Protein AF-A0A7Y9XBC3-F1 (afdb_monomer)

Secondary structure (DSSP, 8-state):
--PPPTT---HHHHHHHHHHHHHHHHHHHS--TTTHHHHH-SS-HHHHTTSEEE-SS-EEE---GGG--GGGGT-HHHHHHHHHHHHTSS-B-TTSS-B-HHHHHHHHHHHHTTT--SHHHHHHHHHHHHTTS-S--

Organism: NCBI:txid501010

Nearest PDB structures (foldseek):
  6vl0-assembly1_A  TM=3.524E-01  e=7.743E-01  Pseudo-nitzschia multiseries
  2q1f-assembly2_B  TM=1.897E-01  e=9.674E+00  Bacteroides thetaiotaomicron

Foldseek 3Di:
DDDDPDFDDDLLNLLLLLLQLLLQVVQVPDPFDPCQCVLLDPVRLCVVQVQWDDDPGGIGGDPPNVRTPQVVSPHVVSVSVSSQSNQQSFFDQQLHDGHGSVRLSVVCCVPCPVVDRHPVLSNQLSNQVSNNHPSGD

Structure (mmCIF, N/CA/C/O backbone):
data_AF-A0A7Y9XBC3-F1
#
_entry.id   AF-A0A7Y9XBC3-F1
#
loop_
_atom_site.group_PDB
_atom_site.id
_atom_site.type_symbol
_atom_site.label_atom_id
_atom_site.label_alt_id
_atom_site.label_comp_id
_atom_site.label_asym_id
_atom_site.label_entity_id
_atom_site.label_seq_id
_atom_site.pdbx_PDB_ins_code
_atom_site.Cartn_x
_atom_site.Cartn_y
_atom_site.Cartn_z
_atom_site.occupancy
_atom_site.B_iso_or_equiv
_atom_site.auth_seq_id
_atom_site.auth_comp_id
_atom_site.auth_asym_id
_atom_site.auth_atom_id
_atom_site.pdbx_PDB_model_num
ATOM 1 N N . MET A 1 1 ? 25.083 -2.582 -21.535 1.00 38.56 1 MET A N 1
ATOM 2 C CA . MET A 1 1 ? 24.236 -2.448 -20.336 1.00 38.56 1 MET A CA 1
ATOM 3 C C . MET A 1 1 ? 22.812 -2.404 -20.848 1.00 38.56 1 MET A C 1
ATOM 5 O O . MET A 1 1 ? 22.499 -1.481 -21.586 1.00 38.56 1 MET A O 1
ATOM 9 N N . GLY A 1 2 ? 22.049 -3.480 -20.648 1.00 40.31 2 GLY A N 1
ATOM 10 C CA . GLY A 1 2 ? 20.678 -3.578 -21.148 1.00 40.31 2 GLY A CA 1
ATOM 11 C C . GLY A 1 2 ? 19.793 -2.643 -20.340 1.00 40.31 2 GLY A C 1
ATOM 12 O O . GLY A 1 2 ? 19.664 -2.838 -19.137 1.00 40.31 2 GLY A O 1
ATOM 13 N N . GLY A 1 3 ? 19.267 -1.601 -20.982 1.00 43.94 3 GLY A N 1
ATOM 14 C CA . GLY A 1 3 ? 18.183 -0.819 -20.402 1.00 43.94 3 GLY A CA 1
ATOM 15 C C . GLY A 1 3 ? 16.960 -1.719 -20.308 1.00 43.94 3 GLY A C 1
ATOM 16 O O . GLY A 1 3 ? 16.651 -2.416 -21.277 1.00 43.94 3 GLY A O 1
ATOM 17 N N . LEU A 1 4 ? 16.327 -1.745 -19.136 1.00 48.47 4 LEU A N 1
ATOM 18 C CA . LEU A 1 4 ? 15.043 -2.410 -18.942 1.00 48.47 4 LEU A CA 1
ATOM 19 C C . LEU A 1 4 ? 14.070 -1.938 -20.039 1.00 48.47 4 LEU A C 1
ATOM 21 O O . LEU A 1 4 ? 14.107 -0.755 -20.402 1.00 48.47 4 LEU A O 1
ATOM 25 N N . PRO A 1 5 ? 13.264 -2.838 -20.625 1.00 51.69 5 PRO A N 1
ATOM 26 C CA . PRO A 1 5 ? 12.338 -2.459 -21.681 1.00 51.69 5 PRO A CA 1
ATOM 27 C C . PRO A 1 5 ? 11.374 -1.368 -21.181 1.00 51.69 5 PRO A C 1
ATOM 29 O O . PRO A 1 5 ? 10.994 -1.375 -20.009 1.00 51.69 5 PRO A O 1
ATOM 32 N N . PRO A 1 6 ? 10.983 -0.408 -22.038 1.00 44.66 6 PRO A N 1
ATOM 33 C CA . PRO A 1 6 ? 9.941 0.552 -21.692 1.00 44.66 6 PRO A CA 1
ATOM 34 C C . PRO A 1 6 ? 8.652 -0.226 -21.398 1.00 44.66 6 PRO A C 1
ATOM 36 O O . PRO A 1 6 ? 8.177 -0.960 -22.261 1.00 44.66 6 PRO A O 1
ATOM 39 N N . GLY A 1 7 ? 8.142 -0.108 -20.171 1.00 58.66 7 GLY A N 1
ATOM 40 C CA . GLY A 1 7 ? 7.032 -0.925 -19.664 1.00 58.66 7 GLY A CA 1
ATOM 41 C C . GLY A 1 7 ? 7.437 -2.026 -18.680 1.00 58.66 7 GLY A C 1
ATOM 42 O O . GLY A 1 7 ? 6.566 -2.734 -18.201 1.00 58.66 7 GLY A O 1
ATOM 43 N N . HIS A 1 8 ? 8.725 -2.168 -18.339 1.00 68.50 8 HIS A N 1
ATOM 44 C CA . HIS A 1 8 ? 9.157 -3.126 -17.320 1.00 68.50 8 HIS A CA 1
ATOM 45 C C . HIS A 1 8 ? 8.563 -2.785 -15.948 1.00 68.50 8 HIS A C 1
ATOM 47 O O . HIS A 1 8 ? 9.023 -1.860 -15.270 1.00 68.50 8 HIS A O 1
ATOM 53 N N . VAL A 1 9 ? 7.586 -3.582 -15.529 1.00 79.31 9 VAL A N 1
ATOM 54 C CA . VAL A 1 9 ? 7.025 -3.533 -14.184 1.00 79.31 9 VAL A CA 1
ATOM 55 C C . VAL A 1 9 ? 8.024 -4.166 -13.223 1.00 79.31 9 VAL A C 1
ATOM 57 O O . VAL A 1 9 ? 8.479 -5.294 -13.409 1.00 79.31 9 VAL A O 1
ATOM 60 N N . SER A 1 10 ? 8.442 -3.411 -12.211 1.00 85.12 10 SER A N 1
ATOM 61 C CA . SER A 1 10 ? 9.373 -3.931 -11.207 1.00 85.12 10 SER A CA 1
ATOM 62 C C . SER A 1 10 ? 8.603 -4.676 -10.125 1.00 85.12 10 SER A C 1
ATOM 64 O O . SER A 1 10 ? 7.562 -4.200 -9.691 1.00 85.12 10 SER A O 1
ATOM 66 N N . ARG A 1 11 ? 9.148 -5.787 -9.621 1.00 86.69 11 ARG A N 1
ATOM 67 C CA . ARG A 1 11 ? 8.543 -6.549 -8.515 1.00 86.69 11 ARG A CA 1
ATOM 68 C C . ARG A 1 11 ? 8.191 -5.658 -7.322 1.00 86.69 11 ARG A C 1
ATOM 70 O O . ARG A 1 11 ? 7.054 -5.630 -6.882 1.00 86.69 11 ARG A O 1
ATOM 77 N N . SER A 1 12 ? 9.148 -4.830 -6.906 1.00 84.75 12 SER A N 1
ATOM 78 C CA . SER A 1 12 ? 8.977 -3.870 -5.811 1.00 84.75 12 SER A CA 1
ATOM 79 C C . SER A 1 12 ? 7.987 -2.743 -6.120 1.00 84.75 12 SER A C 1
ATOM 81 O O . SER A 1 12 ? 7.577 -2.030 -5.217 1.00 84.75 12 SER A O 1
ATOM 83 N N . TRP A 1 13 ? 7.643 -2.520 -7.393 1.00 88.69 13 TRP A N 1
ATOM 84 C CA . TRP A 1 13 ? 6.540 -1.628 -7.746 1.00 88.69 13 TRP A CA 1
ATOM 85 C C . TRP A 1 13 ? 5.205 -2.333 -7.501 1.00 88.69 13 TRP A C 1
ATOM 87 O O . TRP A 1 13 ? 4.358 -1.743 -6.852 1.00 88.69 13 TRP A O 1
ATOM 97 N N . VAL A 1 14 ? 5.052 -3.594 -7.930 1.00 89.69 14 VAL A N 1
ATOM 98 C CA . VAL A 1 14 ? 3.810 -4.364 -7.722 1.00 89.69 14 VAL A CA 1
ATOM 99 C C . VAL A 1 14 ? 3.530 -4.545 -6.235 1.00 89.69 14 VAL A C 1
ATOM 101 O O . VAL A 1 14 ? 2.442 -4.216 -5.787 1.00 89.69 14 VAL A O 1
ATOM 104 N N . GLU A 1 15 ? 4.530 -4.980 -5.463 1.00 90.75 15 GLU A N 1
ATOM 105 C CA . GLU A 1 15 ? 4.416 -5.132 -4.004 1.00 90.75 15 GLU A CA 1
ATOM 106 C C . GLU A 1 15 ? 3.947 -3.826 -3.349 1.00 90.75 15 GLU A C 1
ATOM 108 O O . GLU A 1 15 ? 3.044 -3.831 -2.516 1.00 90.75 15 GLU A O 1
ATOM 113 N N . ARG A 1 16 ? 4.514 -2.690 -3.776 1.00 91.38 16 ARG A N 1
ATOM 114 C CA . ARG A 1 16 ? 4.108 -1.371 -3.287 1.00 91.38 16 ARG A CA 1
ATOM 115 C C . ARG A 1 16 ? 2.662 -1.049 -3.631 1.00 91.38 16 ARG A C 1
ATOM 117 O O . ARG A 1 16 ? 1.940 -0.610 -2.746 1.00 91.38 16 ARG A O 1
ATOM 124 N N . GLU A 1 17 ? 2.242 -1.255 -4.876 1.00 90.94 17 GLU A N 1
ATOM 125 C CA . GLU A 1 17 ? 0.858 -0.981 -5.268 1.00 90.94 17 GLU A CA 1
ATOM 126 C C . GLU A 1 17 ? -0.126 -1.828 -4.462 1.00 90.94 17 GLU A C 1
ATOM 128 O O . GLU A 1 17 ? -1.105 -1.290 -3.955 1.00 90.94 17 GLU A O 1
ATOM 133 N N . VAL A 1 18 ? 0.153 -3.122 -4.279 1.00 91.19 18 VAL A N 1
ATOM 134 C CA . VAL A 1 18 ? -0.698 -4.004 -3.467 1.00 91.19 18 VAL A CA 1
ATOM 135 C C . VAL A 1 18 ? -0.822 -3.454 -2.048 1.00 91.19 18 VAL A C 1
ATOM 137 O O . VAL A 1 18 ? -1.933 -3.292 -1.551 1.00 91.19 18 VAL A O 1
ATOM 140 N N . MET A 1 19 ? 0.301 -3.086 -1.422 1.00 91.31 19 MET A N 1
ATOM 141 C CA . MET A 1 19 ? 0.296 -2.510 -0.076 1.00 91.31 19 MET A CA 1
ATOM 142 C C . MET A 1 19 ? -0.471 -1.181 0.007 1.00 91.31 19 MET A C 1
ATOM 144 O O . MET A 1 19 ? -1.191 -0.969 0.978 1.00 91.31 19 MET A O 1
ATOM 148 N N . LEU A 1 20 ? -0.358 -0.297 -0.992 1.00 91.25 20 LEU A N 1
ATOM 149 C CA . LEU A 1 20 ? -1.119 0.961 -1.031 1.00 91.25 20 LEU A CA 1
ATOM 150 C C . LEU A 1 20 ? -2.626 0.704 -1.076 1.00 91.25 20 LEU A C 1
ATOM 152 O O . LEU A 1 20 ? -3.370 1.329 -0.329 1.00 91.25 20 LEU A O 1
ATOM 156 N N . HIS A 1 21 ? -3.070 -0.217 -1.934 1.00 91.06 21 HIS A N 1
ATOM 157 C CA . HIS A 1 21 ? -4.487 -0.546 -2.067 1.00 91.06 21 HIS A CA 1
ATOM 158 C C . HIS A 1 21 ? -5.039 -1.241 -0.818 1.00 91.06 21 HIS A C 1
ATOM 160 O O . HIS A 1 21 ? -6.151 -0.932 -0.396 1.00 91.06 21 HIS A O 1
ATOM 166 N N . ILE A 1 22 ? -4.261 -2.130 -0.189 1.00 88.50 22 ILE A N 1
ATOM 167 C CA . ILE A 1 22 ? -4.626 -2.713 1.109 1.00 88.50 22 ILE A CA 1
ATOM 168 C C . ILE A 1 22 ? -4.773 -1.599 2.146 1.00 88.50 22 ILE A C 1
ATOM 170 O O . ILE A 1 22 ? -5.801 -1.530 2.811 1.00 88.50 22 ILE A O 1
ATOM 174 N N . LEU A 1 23 ? -3.795 -0.696 2.260 1.00 87.62 23 LEU A N 1
ATOM 175 C CA . LEU A 1 23 ? -3.859 0.407 3.218 1.00 87.62 23 LEU A CA 1
ATOM 176 C C . LEU A 1 23 ? -5.079 1.307 2.973 1.00 87.62 23 LEU A C 1
ATOM 178 O O . LEU A 1 23 ? -5.801 1.611 3.914 1.00 87.62 23 LEU A O 1
ATOM 182 N N . ASP A 1 24 ? -5.351 1.687 1.725 1.00 87.50 24 ASP A N 1
ATOM 183 C CA . ASP A 1 24 ? -6.526 2.488 1.353 1.00 87.50 24 ASP A CA 1
ATOM 184 C C . ASP A 1 24 ? -7.838 1.816 1.788 1.00 87.50 24 ASP A C 1
ATOM 186 O O . ASP A 1 24 ? -8.731 2.450 2.362 1.00 87.50 24 ASP A O 1
ATOM 190 N N . ARG A 1 25 ? -7.923 0.490 1.621 1.00 85.38 25 ARG A N 1
ATOM 191 C CA . ARG A 1 25 ? -9.085 -0.274 2.067 1.00 85.38 25 ARG A CA 1
ATOM 192 C C . ARG A 1 25 ? -9.163 -0.399 3.590 1.00 85.38 25 ARG A C 1
ATOM 194 O O . ARG A 1 25 ? -10.262 -0.294 4.129 1.00 85.38 25 ARG A O 1
ATOM 201 N N . MET A 1 26 ? -8.034 -0.546 4.290 1.00 83.06 26 MET A N 1
ATOM 202 C CA . MET A 1 26 ? -7.980 -0.519 5.764 1.00 83.06 26 MET A CA 1
ATOM 203 C C . MET A 1 26 ? -8.507 0.797 6.310 1.00 83.06 26 MET A C 1
ATOM 205 O O . MET A 1 26 ? -9.334 0.782 7.212 1.00 83.06 26 MET A O 1
ATOM 209 N N . LEU A 1 27 ? -8.092 1.922 5.729 1.00 80.44 27 LEU A N 1
ATOM 210 C CA . LEU A 1 27 ? -8.558 3.249 6.134 1.00 80.44 27 LEU A CA 1
ATOM 211 C C . LEU A 1 27 ? -10.055 3.449 5.869 1.00 80.44 27 LEU A C 1
ATOM 213 O O . LEU A 1 27 ? -10.715 4.165 6.613 1.00 80.44 27 LEU A O 1
ATOM 217 N N . THR A 1 28 ? -10.590 2.812 4.827 1.00 79.38 28 THR A N 1
ATOM 218 C CA . THR A 1 28 ? -12.021 2.872 4.498 1.00 79.38 28 THR A CA 1
ATOM 219 C C . THR A 1 28 ? -12.880 2.013 5.436 1.00 79.38 28 THR A C 1
ATOM 221 O O . THR A 1 28 ? -14.011 2.387 5.738 1.00 79.38 28 THR A O 1
ATOM 224 N N . GLU A 1 29 ? -12.379 0.855 5.878 1.00 73.56 29 GLU A N 1
ATOM 225 C 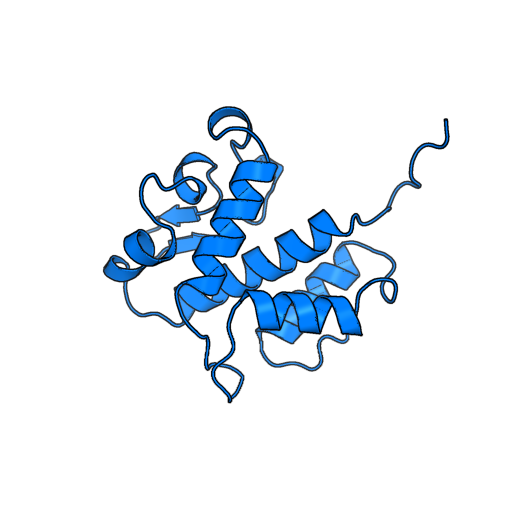CA . GLU A 1 29 ? -13.131 -0.084 6.728 1.00 73.56 29 GLU A CA 1
ATOM 226 C C . GLU A 1 29 ? -12.950 0.185 8.236 1.00 73.56 29 GLU A C 1
ATOM 228 O O . GLU A 1 29 ? -13.869 -0.085 9.012 1.00 73.56 29 GLU A O 1
ATOM 233 N N . ASN A 1 30 ? -11.810 0.738 8.667 1.00 65.19 30 ASN A N 1
ATOM 234 C CA . ASN A 1 30 ? -11.577 1.136 10.058 1.00 65.19 30 ASN A CA 1
ATOM 235 C C . ASN A 1 30 ? -12.176 2.535 10.330 1.00 65.19 30 ASN A C 1
ATOM 237 O O . ASN A 1 30 ? -11.581 3.561 10.013 1.00 65.19 30 ASN A O 1
ATOM 241 N N . GLU A 1 31 ? -13.359 2.597 10.948 1.00 53.38 31 GLU A N 1
ATOM 242 C CA . GLU A 1 31 ? -13.893 3.831 11.558 1.00 53.38 31 GLU A CA 1
ATOM 243 C C . GLU A 1 31 ? -13.179 4.114 12.909 1.00 53.38 31 GLU A C 1
ATOM 245 O O . GLU A 1 31 ? -13.194 3.200 13.734 1.00 53.38 31 GLU A O 1
ATOM 250 N N . PRO A 1 32 ? -12.727 5.337 13.301 1.00 55.75 32 PRO A N 1
ATOM 251 C CA . PRO A 1 32 ? -12.258 6.532 12.588 1.00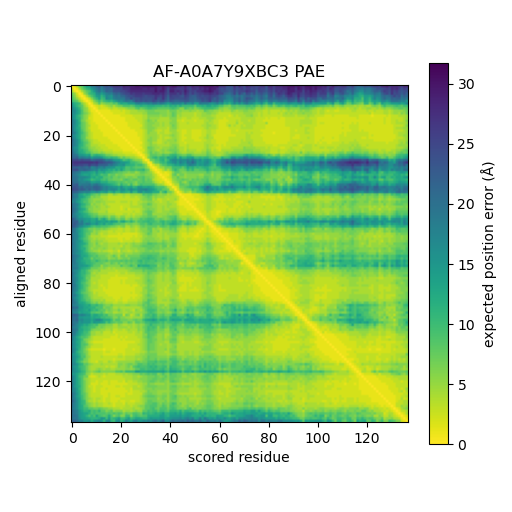 55.75 32 PRO A CA 1
ATOM 252 C C . PRO A 1 32 ? -10.736 6.806 12.798 1.00 55.75 32 PRO A C 1
ATOM 254 O O . PRO A 1 32 ? -10.042 6.101 13.520 1.00 55.75 32 PRO A O 1
ATOM 257 N N . ALA A 1 33 ? -10.260 7.927 12.240 1.00 53.91 33 ALA A N 1
ATOM 258 C CA . ALA A 1 33 ? -8.995 8.661 12.438 1.00 53.91 33 ALA A CA 1
ATOM 259 C C . ALA A 1 33 ? -8.024 8.332 13.593 1.00 53.91 33 ALA A C 1
ATOM 261 O O . ALA A 1 33 ? -6.813 8.437 13.406 1.00 53.91 33 ALA A O 1
ATOM 262 N N . GLU A 1 34 ? -8.532 8.013 14.785 1.00 55.91 34 GLU A N 1
ATOM 263 C CA . GLU A 1 34 ? -7.710 7.798 15.980 1.00 55.91 34 GLU A CA 1
ATOM 264 C C . GLU A 1 34 ? -6.793 6.575 15.829 1.00 55.91 34 GLU A C 1
ATOM 266 O O . GLU A 1 34 ? -5.663 6.614 16.308 1.00 55.91 34 GLU A O 1
ATOM 271 N N . ASP A 1 35 ? -7.223 5.548 15.090 1.00 64.56 35 ASP A N 1
ATOM 272 C CA . ASP A 1 35 ? -6.420 4.343 14.863 1.00 64.56 35 ASP A CA 1
ATOM 273 C C . ASP A 1 35 ? -5.400 4.515 13.726 1.00 64.56 35 ASP A C 1
ATOM 275 O O . ASP A 1 35 ? -4.428 3.772 13.645 1.00 64.56 35 ASP A O 1
ATOM 279 N N . VAL A 1 36 ? -5.551 5.521 12.854 1.00 69.38 36 VAL A N 1
ATOM 280 C CA . VAL A 1 36 ? -4.660 5.705 11.693 1.00 69.38 36 VAL A CA 1
ATOM 281 C C . VAL A 1 36 ? -3.241 6.056 12.122 1.00 69.38 36 VAL A C 1
ATOM 283 O O . VAL A 1 36 ? -2.281 5.524 11.560 1.00 69.38 36 VAL A O 1
ATOM 286 N N . GLU A 1 37 ? -3.087 6.917 13.129 1.00 70.81 37 GLU A N 1
ATOM 287 C CA . GLU A 1 37 ? -1.775 7.249 13.697 1.00 70.81 37 GLU A CA 1
ATOM 288 C C . GLU A 1 37 ? -1.104 6.034 14.361 1.00 70.81 37 GLU A C 1
ATOM 290 O O . GLU A 1 37 ? 0.125 5.923 14.329 1.00 70.81 37 GLU A O 1
ATOM 295 N N . ASP A 1 38 ? -1.897 5.109 14.910 1.00 70.50 38 ASP A N 1
ATOM 296 C CA . ASP A 1 38 ? -1.413 3.858 15.497 1.00 70.50 38 ASP A CA 1
ATOM 297 C C . ASP A 1 38 ? -1.046 2.829 14.410 1.00 70.50 38 ASP A C 1
ATOM 299 O O . ASP A 1 38 ? 0.038 2.246 14.482 1.00 70.50 38 ASP A O 1
ATOM 303 N N . ILE A 1 39 ? -1.868 2.698 13.358 1.00 69.50 39 ILE A N 1
ATOM 304 C CA . ILE A 1 39 ? -1.626 1.843 12.182 1.00 69.50 39 ILE A CA 1
ATOM 305 C C . ILE A 1 39 ? -0.312 2.216 11.506 1.00 69.50 39 ILE A C 1
ATOM 307 O O . ILE A 1 39 ? 0.523 1.369 11.204 1.00 69.50 39 ILE A O 1
ATOM 311 N N . THR A 1 40 ? -0.119 3.505 11.256 1.00 68.56 40 THR A N 1
ATOM 312 C CA . THR A 1 40 ? 1.001 3.987 10.440 1.00 68.56 40 THR A CA 1
ATOM 313 C C . THR A 1 40 ? 2.254 4.318 11.256 1.00 68.56 40 THR A C 1
ATOM 315 O O . THR A 1 40 ? 3.350 4.443 10.702 1.00 68.56 40 THR A O 1
ATOM 318 N N . GLY A 1 41 ? 2.119 4.342 12.584 1.00 61.47 41 GLY A N 1
ATOM 319 C CA . GLY A 1 41 ? 3.208 4.483 13.537 1.00 61.47 41 GLY A CA 1
ATOM 320 C C . GLY A 1 41 ? 3.803 5.894 13.608 1.00 61.47 41 GLY A C 1
ATOM 321 O O . GLY A 1 41 ? 3.736 6.704 12.690 1.00 61.47 41 GLY A O 1
ATOM 322 N N . SER A 1 42 ? 4.451 6.200 14.734 1.00 53.94 42 SER A N 1
ATOM 323 C CA . SER A 1 42 ? 5.216 7.442 14.927 1.00 53.94 42 SER A CA 1
ATOM 324 C C . SER A 1 42 ? 6.732 7.189 14.872 1.00 53.94 42 SER A C 1
ATOM 326 O O . SER A 1 42 ? 7.213 6.313 15.599 1.00 53.94 42 SER A O 1
ATOM 328 N N . PRO A 1 43 ? 7.535 7.994 14.140 1.00 55.19 43 PRO A N 1
ATOM 329 C CA . PRO A 1 43 ? 7.154 9.090 13.244 1.00 55.19 43 PRO A CA 1
ATOM 330 C C . PRO A 1 43 ? 6.548 8.583 11.933 1.00 55.19 43 PRO A C 1
ATOM 332 O O . PRO A 1 43 ? 6.986 7.580 11.365 1.00 55.19 43 PRO A O 1
ATOM 335 N N . ASN A 1 44 ? 5.533 9.305 11.476 1.00 75.06 44 ASN A N 1
ATOM 336 C CA . ASN A 1 44 ? 4.600 8.811 10.488 1.00 75.06 44 ASN A CA 1
ATOM 337 C C . ASN A 1 44 ? 5.098 9.078 9.066 1.00 75.06 44 ASN A C 1
ATOM 339 O O . ASN A 1 44 ? 4.678 10.009 8.378 1.00 75.06 44 ASN A O 1
ATOM 343 N N . THR A 1 45 ? 6.056 8.248 8.656 1.00 84.19 45 THR A N 1
ATOM 344 C CA . THR A 1 45 ? 6.776 8.348 7.379 1.00 84.19 45 THR A CA 1
ATOM 345 C C . THR A 1 45 ? 5.825 8.442 6.183 1.00 84.19 45 THR A C 1
ATOM 347 O O . THR A 1 45 ? 6.153 9.102 5.203 1.00 84.19 45 THR A O 1
ATOM 350 N N . LEU A 1 46 ? 4.631 7.843 6.258 1.00 85.06 46 LEU A N 1
ATOM 351 C CA . LEU A 1 46 ? 3.631 7.912 5.189 1.00 85.06 46 LEU A CA 1
ATOM 352 C C . LEU A 1 46 ? 3.011 9.310 5.042 1.00 85.06 46 LEU A C 1
ATOM 354 O O . LEU A 1 46 ? 2.815 9.758 3.912 1.00 85.06 46 LEU A O 1
ATOM 358 N N . PHE A 1 47 ? 2.772 10.032 6.141 1.00 86.25 47 PHE A N 1
ATOM 359 C CA . PHE A 1 47 ? 2.343 11.436 6.080 1.00 86.25 47 PHE A CA 1
ATOM 360 C C . PHE A 1 47 ? 3.480 12.352 5.642 1.00 86.25 47 PHE A C 1
ATOM 362 O O . PHE A 1 47 ? 3.282 13.228 4.804 1.00 86.25 47 PHE A O 1
ATOM 369 N N . GLU A 1 48 ? 4.686 12.140 6.175 1.00 86.94 48 GLU A N 1
ATOM 370 C CA . GLU A 1 48 ? 5.864 12.934 5.801 1.00 86.94 48 GLU A CA 1
ATOM 371 C C . GLU A 1 48 ? 6.223 12.767 4.315 1.00 86.94 48 GLU A C 1
ATOM 373 O O . GLU A 1 48 ? 6.682 13.713 3.678 1.00 86.94 48 GLU A O 1
ATOM 378 N N . ALA A 1 49 ? 5.969 11.584 3.749 1.00 87.88 49 ALA A N 1
ATOM 379 C CA . ALA A 1 49 ? 6.145 11.289 2.331 1.00 87.88 49 ALA A CA 1
ATOM 38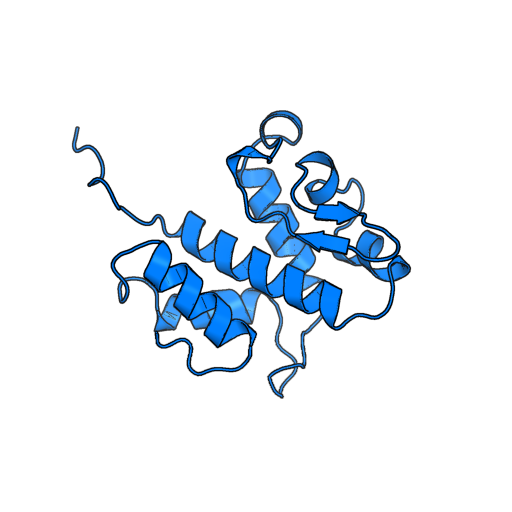0 C C . ALA A 1 49 ? 4.968 11.743 1.449 1.00 87.88 49 ALA A C 1
ATOM 382 O O . ALA A 1 49 ? 5.005 11.489 0.246 1.00 87.88 49 ALA A O 1
ATOM 383 N N . HIS A 1 50 ? 3.931 12.372 2.018 1.00 88.00 50 HIS A N 1
ATOM 384 C CA . HIS A 1 50 ? 2.701 12.766 1.318 1.00 88.00 50 HIS A CA 1
ATOM 385 C C . HIS A 1 50 ? 1.930 11.596 0.676 1.00 88.00 50 HIS A C 1
ATOM 387 O O . HIS A 1 50 ? 1.114 11.806 -0.220 1.00 88.00 50 HIS A O 1
ATOM 393 N N . ILE A 1 51 ? 2.163 10.373 1.155 1.00 88.44 51 ILE A N 1
ATOM 394 C CA . ILE A 1 51 ? 1.481 9.155 0.702 1.00 88.44 51 ILE A CA 1
ATOM 395 C C . ILE A 1 51 ? 0.153 9.008 1.420 1.00 88.44 51 ILE A C 1
ATOM 397 O O . ILE A 1 51 ? -0.830 8.610 0.819 1.00 88.44 51 ILE A O 1
ATOM 401 N N . LEU A 1 52 ? 0.114 9.342 2.704 1.00 87.06 52 LEU A N 1
ATOM 402 C CA . LEU A 1 52 ? -1.119 9.397 3.466 1.00 87.06 52 LEU A CA 1
ATOM 403 C C . LEU A 1 52 ? -1.494 10.860 3.678 1.00 87.06 52 LEU A C 1
ATOM 405 O O . LEU A 1 52 ? -0.688 11.649 4.176 1.00 87.06 52 LEU A O 1
ATOM 409 N N . LYS A 1 53 ? -2.704 11.233 3.267 1.00 84.75 53 LYS A N 1
ATOM 410 C CA . LYS A 1 53 ? -3.205 12.604 3.363 1.00 84.75 53 LYS A CA 1
ATOM 411 C C . LYS A 1 53 ? -4.473 12.629 4.213 1.00 84.75 53 LYS A C 1
ATOM 413 O O . LYS A 1 53 ? -5.342 11.772 4.087 1.00 84.75 53 LYS A O 1
ATOM 418 N N . GLU A 1 54 ? -4.561 13.628 5.085 1.00 81.44 54 GLU A N 1
ATOM 419 C CA . GLU A 1 54 ? -5.747 13.907 5.898 1.00 81.44 54 GLU A CA 1
ATOM 420 C C . GLU A 1 54 ? -6.691 14.841 5.118 1.00 81.44 54 GLU A C 1
ATOM 422 O O . GLU A 1 54 ? -6.286 15.906 4.639 1.00 81.44 54 GLU A O 1
ATOM 427 N N . GLY A 1 55 ? -7.943 14.418 4.951 1.00 72.88 55 GLY A N 1
ATOM 428 C CA . GLY A 1 55 ? -9.036 15.159 4.323 1.00 72.88 55 GLY A CA 1
ATOM 429 C C . GLY A 1 55 ? -10.003 15.775 5.341 1.00 72.88 55 GLY A C 1
ATOM 430 O O . GLY A 1 55 ? -9.665 15.985 6.502 1.00 72.88 55 GLY A O 1
ATOM 431 N N . GLU A 1 56 ? -11.235 16.088 4.920 1.00 68.94 56 GLU A N 1
ATOM 432 C CA . GLU A 1 56 ? -12.286 16.645 5.795 1.00 68.94 56 GLU A CA 1
ATOM 433 C C . GLU A 1 56 ? -12.886 15.587 6.749 1.00 68.94 56 GLU A C 1
ATOM 435 O O . GLU A 1 56 ? -14.089 15.340 6.734 1.00 68.94 56 GLU A O 1
ATOM 440 N N . GLY A 1 57 ? -12.050 14.998 7.610 1.00 67.81 57 GLY A N 1
ATOM 441 C CA . GLY A 1 57 ? -12.444 14.010 8.623 1.00 67.81 57 GLY A CA 1
ATOM 442 C C . GLY A 1 57 ? -12.090 12.558 8.296 1.00 67.81 57 GLY A C 1
ATOM 443 O O . GLY A 1 57 ? -12.363 11.693 9.121 1.00 67.81 57 GLY A O 1
ATOM 444 N N . ASP A 1 58 ? -11.452 12.314 7.150 1.00 74.94 58 ASP A N 1
ATOM 445 C CA . ASP A 1 58 ? -11.051 10.991 6.665 1.00 74.94 58 ASP A CA 1
ATOM 446 C C . ASP A 1 58 ? -9.587 11.006 6.199 1.00 74.94 58 ASP A C 1
ATOM 448 O O . ASP A 1 58 ? -9.027 12.070 5.921 1.00 74.94 58 ASP A O 1
ATOM 452 N N . TYR A 1 59 ? -8.977 9.829 6.061 1.00 82.31 59 TYR A N 1
ATOM 453 C CA . TYR A 1 59 ? -7.633 9.665 5.503 1.00 82.31 59 TYR A CA 1
ATOM 454 C C . TYR A 1 59 ? -7.707 8.954 4.162 1.00 82.31 59 TYR A C 1
ATOM 456 O O . TYR A 1 59 ? -8.515 8.049 3.981 1.00 82.31 59 TYR A O 1
ATOM 464 N N . PHE A 1 60 ? -6.849 9.355 3.230 1.00 84.19 60 PHE A N 1
ATOM 465 C CA . PHE A 1 60 ? -6.784 8.758 1.902 1.00 84.19 60 PHE A CA 1
ATOM 466 C C . PHE A 1 60 ? -5.340 8.533 1.469 1.00 84.19 60 PHE A C 1
ATOM 468 O O . PHE A 1 60 ? -4.441 9.314 1.807 1.00 84.19 60 PHE A O 1
ATOM 475 N N . VAL A 1 61 ? -5.131 7.463 0.704 1.00 87.88 61 VAL A N 1
ATOM 476 C CA . VAL A 1 61 ? -3.829 7.142 0.125 1.00 87.88 61 VAL A CA 1
ATOM 477 C C . VAL A 1 61 ? -3.652 7.902 -1.189 1.00 87.88 61 VAL A C 1
ATOM 479 O O . VAL A 1 61 ? -4.515 7.905 -2.065 1.00 87.88 61 VAL A O 1
ATOM 482 N N . GLU A 1 62 ? -2.514 8.569 -1.332 1.00 89.94 62 GLU A N 1
ATOM 483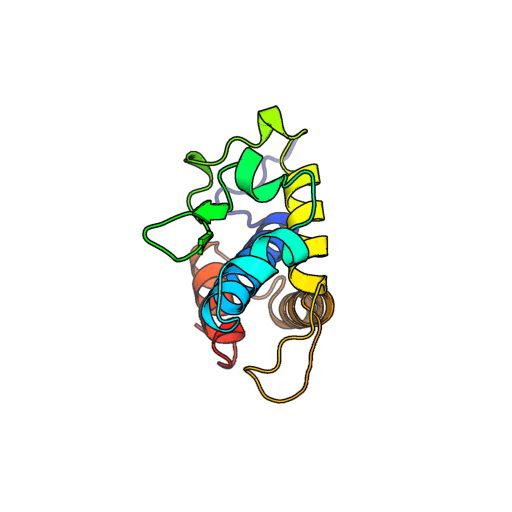 C CA . GLU A 1 62 ? -2.070 9.194 -2.566 1.00 89.94 62 GLU A CA 1
ATOM 484 C C . GLU A 1 62 ? -1.401 8.143 -3.453 1.00 89.94 62 GLU A C 1
ATOM 486 O O . GLU A 1 62 ? -0.325 7.635 -3.136 1.00 89.94 62 GLU A O 1
ATOM 491 N N . PHE A 1 63 ? -2.022 7.842 -4.589 1.00 86.81 63 PHE A N 1
ATOM 492 C CA . PHE A 1 63 ? -1.485 6.910 -5.582 1.00 86.81 63 PHE A CA 1
ATOM 493 C C . PHE A 1 63 ? -0.591 7.610 -6.616 1.00 86.81 63 PHE A C 1
ATOM 495 O O . PHE A 1 63 ? 0.194 6.946 -7.305 1.00 86.81 63 PHE A O 1
ATOM 502 N N . ASP A 1 64 ? -0.680 8.940 -6.730 1.00 85.50 64 ASP A N 1
ATOM 503 C CA . ASP A 1 64 ? 0.178 9.718 -7.613 1.00 85.50 64 ASP A CA 1
ATOM 504 C C . ASP A 1 64 ? 1.593 9.829 -7.031 1.00 85.50 64 ASP A C 1
ATOM 506 O O . ASP A 1 64 ? 1.883 10.629 -6.142 1.00 85.50 64 ASP A O 1
ATOM 510 N N . LYS A 1 65 ? 2.501 9.016 -7.576 1.00 82.38 65 LYS A N 1
ATOM 511 C CA . LYS A 1 65 ? 3.909 8.967 -7.164 1.00 82.38 65 LYS A CA 1
ATOM 512 C C . LYS A 1 65 ? 4.657 10.279 -7.425 1.00 82.38 65 LYS A C 1
ATOM 514 O O . LYS A 1 65 ? 5.705 10.479 -6.813 1.00 82.38 65 LYS A O 1
ATOM 519 N N . ASP A 1 66 ? 4.165 11.145 -8.316 1.00 84.94 66 ASP A N 1
ATOM 520 C CA . ASP A 1 66 ? 4.754 12.469 -8.552 1.00 84.94 66 ASP A CA 1
ATOM 521 C C . ASP A 1 66 ? 4.443 13.451 -7.404 1.00 84.94 66 ASP A C 1
ATOM 523 O O . ASP A 1 66 ? 5.189 14.409 -7.196 1.00 84.94 66 ASP A O 1
ATOM 527 N N . GLU A 1 67 ? 3.394 13.192 -6.617 1.00 85.88 67 GLU A N 1
ATOM 528 C CA . GLU A 1 67 ? 3.026 13.986 -5.436 1.00 85.88 67 GLU A CA 1
ATOM 529 C C . GLU A 1 67 ? 3.781 13.552 -4.165 1.00 85.88 67 GLU A C 1
ATOM 531 O O . GLU A 1 67 ? 3.671 14.204 -3.124 1.00 85.88 67 GLU A O 1
ATOM 536 N N . TRP A 1 68 ? 4.549 12.459 -4.228 1.00 89.25 68 TRP A N 1
ATOM 537 C CA . TRP A 1 68 ? 5.243 11.893 -3.074 1.00 89.25 68 TRP A CA 1
ATOM 538 C C . TRP A 1 68 ? 6.577 12.586 -2.786 1.00 89.25 68 TRP A C 1
ATOM 540 O O . TRP A 1 68 ? 7.434 12.750 -3.656 1.00 89.25 68 TRP A O 1
ATOM 550 N N . THR A 1 69 ? 6.837 12.869 -1.513 1.00 86.75 69 THR A N 1
ATOM 551 C CA . THR A 1 69 ? 8.070 13.504 -1.017 1.00 86.75 69 THR A CA 1
ATOM 552 C C . THR A 1 69 ? 9.029 12.480 -0.405 1.00 86.75 69 THR A C 1
ATOM 554 O O . THR A 1 69 ? 9.481 12.595 0.735 1.00 86.75 69 THR A O 1
ATOM 557 N N . THR A 1 70 ? 9.378 11.440 -1.172 1.00 84.69 70 THR A N 1
ATOM 558 C CA . THR A 1 70 ? 10.172 10.318 -0.629 1.00 84.69 70 THR A CA 1
ATOM 559 C C . THR A 1 70 ? 11.605 10.695 -0.233 1.00 84.69 70 THR A C 1
ATOM 561 O O . THR A 1 70 ? 12.173 10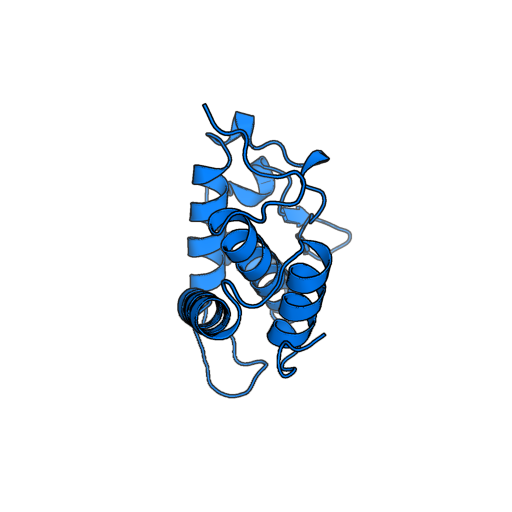.073 0.6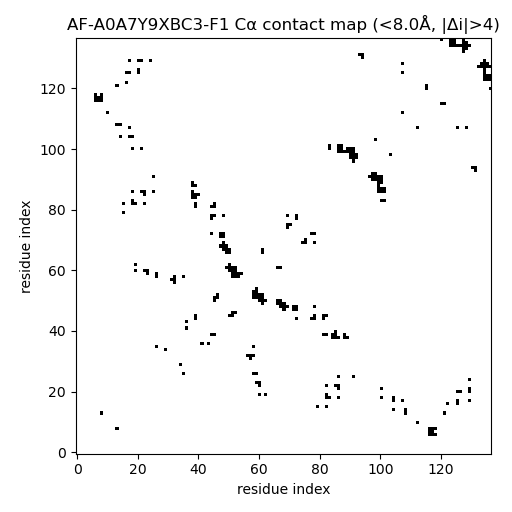64 1.00 84.69 70 THR A O 1
ATOM 564 N N . ASP A 1 71 ? 12.202 11.722 -0.847 1.00 81.62 71 ASP A N 1
ATOM 565 C CA . ASP A 1 71 ? 13.566 12.171 -0.533 1.00 81.62 71 ASP A CA 1
ATOM 566 C C . ASP A 1 71 ? 13.719 12.664 0.917 1.00 81.62 71 ASP A C 1
ATOM 568 O O . ASP A 1 71 ? 14.788 12.510 1.512 1.00 81.62 71 ASP A O 1
ATOM 572 N N . GLU A 1 72 ? 12.658 13.221 1.506 1.00 78.50 72 GLU A N 1
ATOM 573 C CA . GLU A 1 72 ? 12.691 13.792 2.859 1.00 78.50 72 GLU A CA 1
ATOM 574 C C . GLU A 1 72 ? 12.625 12.718 3.954 1.00 78.50 72 GLU A C 1
ATOM 576 O O . GLU A 1 72 ? 13.148 12.919 5.050 1.00 78.50 72 GLU A O 1
ATOM 581 N N . VAL A 1 73 ? 12.083 11.541 3.630 1.00 79.75 73 VAL A N 1
ATOM 582 C CA . VAL A 1 73 ? 11.882 10.428 4.573 1.00 79.75 73 VAL A CA 1
ATOM 583 C C . VAL A 1 73 ? 12.920 9.307 4.452 1.00 79.75 73 VAL A C 1
ATOM 585 O O . VAL A 1 73 ? 12.793 8.258 5.078 1.00 79.75 73 VAL A O 1
ATOM 588 N N . GLY A 1 74 ? 13.974 9.505 3.655 1.00 79.50 74 GLY A N 1
ATOM 589 C CA . GLY A 1 74 ? 15.024 8.499 3.444 1.00 79.50 74 GLY A CA 1
ATOM 590 C C . GLY A 1 74 ? 14.823 7.610 2.212 1.00 79.50 74 GLY A C 1
ATOM 591 O O . GLY A 1 74 ? 15.478 6.573 2.089 1.00 79.50 74 GLY A O 1
ATOM 592 N N . GLY A 1 75 ? 13.970 8.036 1.281 1.00 84.56 75 GLY A N 1
ATOM 593 C CA . GLY A 1 75 ? 13.743 7.418 -0.022 1.00 84.56 75 GLY A CA 1
ATOM 594 C C . GLY A 1 75 ? 12.638 6.365 -0.028 1.00 84.56 75 GLY A C 1
ATOM 595 O O . GLY A 1 75 ? 12.049 6.015 0.994 1.00 84.56 75 GLY A O 1
ATOM 596 N N . THR A 1 76 ? 12.387 5.803 -1.209 1.00 84.06 76 THR A N 1
ATOM 597 C CA . THR A 1 76 ? 11.305 4.833 -1.435 1.00 84.06 76 THR A CA 1
ATOM 598 C C . THR A 1 76 ? 11.435 3.564 -0.583 1.00 84.06 76 THR A C 1
ATOM 600 O O . THR A 1 76 ? 10.434 2.967 -0.222 1.00 84.06 76 THR A O 1
ATOM 603 N N . THR A 1 77 ? 12.646 3.170 -0.174 1.00 84.69 77 THR A N 1
ATOM 604 C CA . THR A 1 77 ? 12.834 2.026 0.738 1.00 84.69 77 THR A CA 1
ATOM 605 C C . THR A 1 77 ? 12.206 2.254 2.115 1.00 84.69 77 THR A C 1
ATOM 607 O O . THR A 1 77 ? 11.703 1.309 2.717 1.00 84.69 77 THR A O 1
ATOM 610 N N . MET A 1 78 ? 12.250 3.486 2.634 1.00 85.94 78 MET A N 1
ATOM 611 C CA . MET A 1 78 ? 11.617 3.809 3.916 1.00 85.94 78 MET A CA 1
ATOM 612 C C . MET A 1 78 ? 10.097 3.797 3.788 1.00 85.94 78 MET A C 1
ATOM 614 O O . MET A 1 78 ? 9.426 3.248 4.652 1.00 85.94 78 MET A O 1
ATOM 618 N N . VAL A 1 79 ? 9.579 4.301 2.667 1.00 86.88 79 VAL A N 1
ATOM 619 C CA . VAL A 1 79 ? 8.159 4.206 2.313 1.00 86.88 79 VAL A CA 1
ATOM 620 C C . VAL A 1 79 ? 7.687 2.755 2.280 1.00 86.88 79 VAL A C 1
ATOM 622 O O . VAL A 1 79 ? 6.715 2.429 2.948 1.00 86.88 79 VAL A O 1
ATOM 625 N N . ASP A 1 80 ? 8.391 1.880 1.556 1.00 87.31 80 ASP A N 1
ATOM 626 C CA . ASP A 1 80 ? 8.021 0.462 1.432 1.00 87.31 80 ASP A CA 1
ATOM 627 C C . ASP A 1 80 ? 7.944 -0.216 2.797 1.00 87.31 80 ASP A C 1
ATOM 629 O O . ASP A 1 80 ? 7.027 -0.983 3.073 1.00 87.31 80 ASP A O 1
ATOM 633 N N . ARG A 1 81 ? 8.895 0.106 3.677 1.00 86.62 81 ARG A N 1
ATOM 634 C CA . ARG A 1 81 ? 8.910 -0.404 5.043 1.00 86.62 81 ARG A CA 1
ATOM 635 C C . ARG A 1 81 ? 7.721 0.101 5.855 1.00 86.62 81 ARG A C 1
ATOM 637 O O . ARG A 1 81 ? 7.110 -0.684 6.565 1.00 86.62 81 ARG A O 1
ATOM 644 N N . SER A 1 82 ? 7.406 1.387 5.772 1.00 87.31 82 SER A N 1
ATOM 645 C CA . SER A 1 82 ? 6.273 1.954 6.504 1.00 87.31 82 SER A CA 1
ATOM 646 C C . SER A 1 82 ? 4.933 1.437 5.988 1.00 87.31 82 SER A C 1
ATOM 648 O O . SER A 1 82 ? 4.043 1.192 6.791 1.00 87.31 82 SER A O 1
ATOM 650 N N . LEU A 1 83 ? 4.799 1.204 4.679 1.00 87.56 83 LEU A N 1
ATOM 651 C CA . LEU A 1 83 ? 3.635 0.529 4.100 1.00 87.56 83 LEU A CA 1
ATOM 652 C C . LEU A 1 83 ? 3.515 -0.910 4.606 1.00 87.56 83 LEU A C 1
ATOM 654 O O . LEU A 1 83 ? 2.428 -1.343 4.979 1.00 87.56 83 LEU A O 1
ATOM 658 N N . TYR A 1 84 ? 4.631 -1.634 4.664 1.00 86.50 84 TYR A N 1
ATOM 659 C CA . TYR A 1 84 ? 4.663 -2.984 5.212 1.00 86.50 84 TYR A CA 1
ATOM 660 C C . TYR A 1 84 ? 4.229 -3.008 6.682 1.00 86.50 84 TYR A C 1
ATOM 662 O O . TYR A 1 84 ? 3.379 -3.810 7.057 1.00 86.50 84 TYR A O 1
ATOM 670 N N . ASP A 1 85 ? 4.786 -2.122 7.510 1.00 86.62 85 ASP A N 1
ATOM 671 C CA . ASP A 1 85 ? 4.447 -2.040 8.932 1.00 86.62 85 ASP A CA 1
ATOM 672 C C . ASP A 1 85 ? 2.961 -1.659 9.118 1.00 86.62 85 ASP A C 1
ATOM 674 O O . ASP A 1 85 ? 2.279 -2.274 9.936 1.00 86.62 85 ASP A O 1
ATOM 678 N N . ALA A 1 86 ? 2.435 -0.730 8.308 1.00 85.50 86 ALA A N 1
ATOM 679 C CA . ALA A 1 86 ? 1.040 -0.290 8.369 1.00 85.50 86 ALA A CA 1
ATOM 680 C C . ALA A 1 86 ? 0.039 -1.371 7.941 1.00 85.50 86 ALA A C 1
ATOM 682 O O . ALA A 1 86 ? -0.938 -1.636 8.635 1.00 85.50 86 ALA A O 1
ATOM 683 N N . THR A 1 87 ? 0.297 -2.040 6.818 1.00 86.19 87 THR A N 1
ATOM 684 C CA . THR A 1 87 ? -0.579 -3.112 6.312 1.00 86.19 87 THR A CA 1
ATOM 685 C C . THR A 1 87 ? -0.550 -4.370 7.185 1.00 86.19 87 THR A C 1
ATOM 687 O O . THR A 1 87 ? -1.474 -5.176 7.132 1.00 86.19 87 THR A O 1
ATOM 690 N N . ASN A 1 88 ? 0.483 -4.543 8.013 1.00 85.06 88 ASN A N 1
ATOM 691 C CA . ASN A 1 88 ? 0.590 -5.637 8.983 1.00 85.06 88 ASN A CA 1
ATOM 692 C C . ASN A 1 88 ? 0.229 -5.235 10.414 1.00 85.06 88 ASN A C 1
ATOM 694 O O . ASN A 1 88 ? 0.407 -6.042 11.330 1.00 85.06 88 ASN A O 1
ATOM 698 N N . PHE A 1 89 ? -0.245 -4.008 10.628 1.00 82.12 89 PHE A N 1
ATOM 699 C CA . PHE A 1 89 ? -0.623 -3.555 11.959 1.00 82.12 89 PHE A CA 1
ATOM 700 C C . PHE A 1 89 ? -1.824 -4.340 12.498 1.00 82.12 89 PHE A C 1
ATOM 702 O O . PHE A 1 89 ? -1.806 -4.799 13.642 1.00 82.12 89 PHE A O 1
ATOM 709 N N . GLU A 1 90 ? -2.830 -4.553 11.649 1.00 77.31 90 GLU A N 1
ATOM 710 C CA . GLU A 1 90 ? -4.037 -5.313 11.960 1.00 77.31 90 GLU A CA 1
ATOM 711 C C . GLU A 1 90 ? -4.395 -6.289 10.840 1.00 77.31 90 GLU A C 1
ATOM 713 O O . GLU A 1 90 ? -4.091 -6.070 9.668 1.00 77.31 90 GLU A O 1
ATOM 718 N N . GLU A 1 91 ? -5.048 -7.388 11.221 1.00 81.00 91 GLU A N 1
ATOM 719 C CA . GLU A 1 91 ? -5.583 -8.364 10.275 1.00 81.00 91 GLU A CA 1
ATOM 720 C C . GLU A 1 91 ? -6.843 -7.802 9.613 1.00 81.00 91 GLU A C 1
ATOM 722 O O . GLU A 1 91 ? -7.763 -7.329 10.285 1.00 81.00 91 GLU A O 1
ATOM 727 N N . VAL A 1 92 ? -6.920 -7.906 8.291 1.00 80.69 92 VAL A N 1
ATOM 728 C CA . VAL A 1 92 ? -8.080 -7.456 7.524 1.00 80.69 92 VAL A CA 1
ATOM 729 C C . VAL A 1 92 ? -9.059 -8.609 7.341 1.00 80.69 92 VAL A C 1
ATOM 731 O O . VAL A 1 92 ? -8.665 -9.744 7.085 1.00 80.69 92 VAL A O 1
ATOM 734 N N . THR A 1 93 ? -10.356 -8.335 7.497 1.00 80.94 93 THR A N 1
ATOM 735 C CA . THR A 1 93 ? -11.418 -9.366 7.478 1.00 80.94 93 THR A CA 1
ATOM 736 C C . THR A 1 93 ? -12.420 -9.195 6.336 1.00 80.94 93 THR A C 1
ATOM 738 O O . THR A 1 93 ? -13.399 -9.938 6.245 1.00 80.94 93 THR A O 1
ATOM 741 N N . TRP A 1 94 ? -12.189 -8.243 5.430 1.00 80.38 94 TRP A N 1
ATOM 742 C CA . TRP A 1 94 ? -13.160 -7.871 4.397 1.00 80.38 94 TRP A CA 1
ATOM 743 C C . TRP A 1 94 ? -13.425 -8.988 3.365 1.00 80.38 94 TRP A C 1
ATOM 745 O O . TRP A 1 94 ? -14.549 -9.097 2.878 1.00 80.38 94 TRP A O 1
ATOM 755 N N . CYS A 1 95 ? -12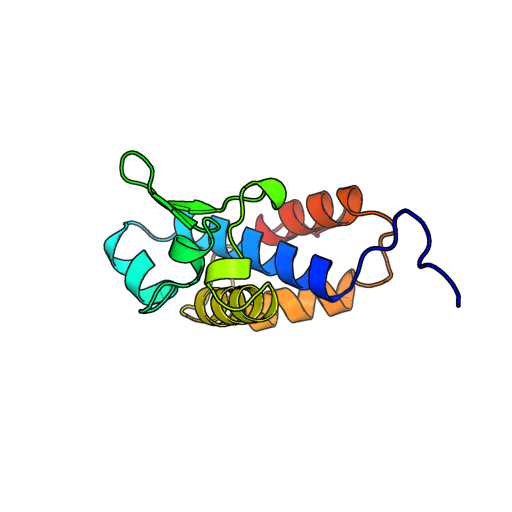.459 -9.882 3.096 1.00 78.38 95 CYS A N 1
ATOM 756 C CA . CYS A 1 95 ? -12.633 -11.037 2.194 1.00 78.38 95 CYS A CA 1
ATOM 757 C C . CYS A 1 95 ? -12.983 -12.348 2.913 1.00 78.38 95 CYS A C 1
ATOM 759 O O . CYS A 1 95 ? -12.979 -13.416 2.299 1.00 78.38 95 CYS A O 1
ATOM 761 N N . GLY A 1 96 ? -13.326 -12.287 4.202 1.00 78.81 96 GLY A N 1
ATOM 762 C CA . GLY A 1 96 ? -13.754 -13.443 4.984 1.00 78.81 96 GLY A CA 1
ATOM 763 C C . GLY A 1 96 ? -12.834 -13.734 6.163 1.00 78.81 96 GLY A C 1
ATOM 764 O O . GLY A 1 96 ? -13.106 -13.283 7.274 1.00 78.81 96 GLY A O 1
ATOM 765 N N . GLU A 1 97 ? -11.809 -14.561 5.954 1.00 81.50 97 GLU A N 1
ATOM 766 C CA . GLU A 1 97 ? -10.873 -14.923 7.026 1.00 81.50 97 GLU A CA 1
ATOM 767 C C . GLU A 1 97 ? -9.927 -13.751 7.345 1.00 81.50 97 GLU A C 1
ATOM 769 O O . GLU A 1 97 ? -9.537 -13.034 6.423 1.00 81.50 97 GLU A O 1
ATOM 774 N N . PRO A 1 98 ? -9.582 -13.529 8.631 1.00 82.12 98 PRO A N 1
ATOM 775 C CA . PRO A 1 98 ? -8.592 -12.528 9.010 1.00 82.12 98 PRO A CA 1
ATOM 776 C C . PRO A 1 98 ? -7.242 -12.891 8.394 1.00 82.12 98 PRO A C 1
ATOM 778 O O . PRO A 1 98 ? -6.730 -13.984 8.633 1.00 82.12 98 PRO A O 1
ATOM 781 N N . VAL A 1 99 ? -6.693 -11.974 7.604 1.00 84.25 99 VAL A N 1
ATOM 782 C CA . VAL A 1 99 ? -5.394 -12.119 6.941 1.00 84.25 99 VAL A CA 1
ATOM 783 C C . VAL A 1 99 ? -4.562 -10.861 7.160 1.00 84.25 99 VAL A C 1
ATOM 785 O O . VAL A 1 99 ? -5.087 -9.749 7.170 1.00 84.25 99 VAL A O 1
ATOM 788 N N . GLY A 1 100 ? -3.257 -11.021 7.369 1.00 82.88 100 GLY A N 1
ATOM 789 C CA . GLY A 1 100 ? -2.335 -9.887 7.459 1.00 82.88 100 GLY A CA 1
ATOM 790 C C . GLY A 1 100 ? -2.036 -9.289 6.083 1.00 82.88 100 GLY A C 1
ATOM 791 O O . GLY A 1 100 ? -2.120 -9.984 5.068 1.00 82.88 100 GLY A O 1
ATOM 792 N N . GLY A 1 101 ? -1.630 -8.018 6.041 1.00 84.56 101 GLY A N 1
ATOM 793 C CA . GLY A 1 101 ? -1.221 -7.363 4.798 1.00 84.56 101 GLY A CA 1
ATOM 794 C C . GLY A 1 101 ? -0.076 -8.074 4.073 1.00 84.56 101 GLY A C 1
ATOM 795 O O . GLY A 1 101 ? -0.140 -8.218 2.857 1.00 84.56 101 GLY A O 1
ATOM 796 N N . ASP A 1 102 ? 0.927 -8.582 4.799 1.00 86.81 102 ASP A N 1
ATOM 797 C CA . ASP A 1 102 ? 2.020 -9.387 4.225 1.00 86.81 102 ASP A CA 1
ATOM 798 C C . ASP A 1 102 ? 1.491 -10.646 3.536 1.00 86.81 102 ASP A C 1
ATOM 800 O O . ASP A 1 102 ? 1.848 -10.918 2.397 1.00 86.81 102 ASP A O 1
ATOM 804 N N . GLU A 1 103 ? 0.570 -11.367 4.180 1.00 88.88 103 GLU A N 1
ATOM 805 C CA . GLU A 1 103 ? -0.004 -12.590 3.614 1.00 88.88 103 GLU A CA 1
ATOM 806 C C . GLU A 1 103 ? -0.817 -12.296 2.344 1.00 88.88 103 GLU A C 1
ATOM 808 O O . GLU A 1 103 ? -0.726 -13.039 1.366 1.00 88.88 103 GLU A O 1
ATOM 813 N N . LEU A 1 104 ? -1.555 -11.180 2.314 1.00 87.44 104 LEU A N 1
ATOM 814 C CA . LEU A 1 104 ? -2.263 -10.728 1.115 1.00 87.44 104 LEU A CA 1
ATOM 815 C C . LEU A 1 104 ? -1.312 -10.363 -0.026 1.00 87.44 104 LEU A C 1
ATOM 817 O O . LEU A 1 104 ? -1.585 -10.725 -1.173 1.00 87.44 104 LEU A O 1
ATOM 821 N N . VAL A 1 105 ? -0.226 -9.648 0.280 1.00 89.81 105 VAL A N 1
ATOM 822 C CA . VAL A 1 105 ? 0.797 -9.266 -0.701 1.00 89.81 105 VAL A CA 1
ATOM 823 C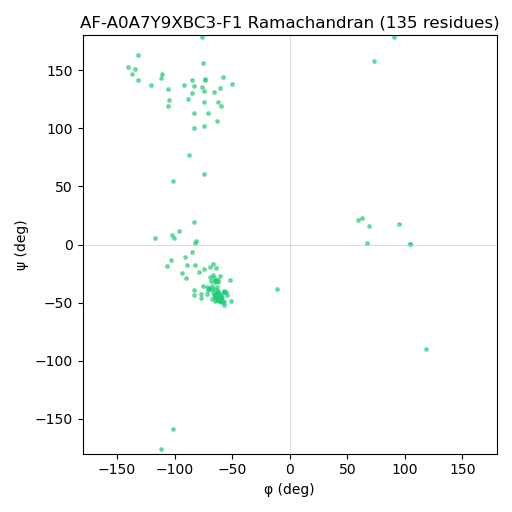 C . VAL A 1 105 ? 1.493 -10.508 -1.239 1.00 89.81 105 VAL A C 1
ATOM 825 O O . VAL A 1 105 ? 1.586 -10.661 -2.454 1.00 89.81 105 VAL A O 1
ATOM 828 N N . ASP A 1 106 ? 1.934 -11.416 -0.371 1.00 90.00 106 ASP A N 1
ATOM 829 C CA . ASP A 1 106 ? 2.607 -12.651 -0.770 1.00 90.00 106 ASP A CA 1
ATOM 830 C C . ASP A 1 106 ? 1.691 -13.548 -1.612 1.00 90.00 106 ASP A C 1
ATOM 832 O O . ASP A 1 106 ? 2.132 -14.064 -2.638 1.00 90.00 106 ASP A O 1
ATOM 836 N N . ALA A 1 107 ? 0.411 -13.686 -1.249 1.00 90.00 107 ALA A N 1
ATOM 837 C CA . ALA A 1 107 ? -0.560 -14.448 -2.034 1.00 90.00 107 ALA A CA 1
ATOM 838 C C . ALA A 1 107 ? -0.795 -13.831 -3.423 1.00 90.00 107 ALA A C 1
ATOM 840 O O . ALA A 1 107 ? -0.755 -14.541 -4.430 1.00 90.00 107 ALA A O 1
ATOM 841 N N . TYR A 1 108 ? -0.965 -12.506 -3.499 1.00 90.06 108 TYR A N 1
ATOM 842 C CA . TYR A 1 108 ? -1.100 -11.804 -4.775 1.00 90.06 108 TYR A CA 1
ATOM 843 C C . TYR A 1 108 ? 0.157 -11.968 -5.639 1.00 90.06 108 TYR A C 1
ATOM 845 O O . TYR A 1 108 ? 0.084 -12.239 -6.838 1.00 90.06 108 TYR A O 1
ATOM 853 N N . MET A 1 109 ? 1.333 -11.820 -5.031 1.00 90.44 109 MET A N 1
ATOM 854 C CA . MET A 1 109 ? 2.606 -11.965 -5.722 1.00 90.44 109 MET A CA 1
ATOM 855 C C . MET A 1 109 ? 2.869 -13.411 -6.153 1.00 90.44 109 MET A C 1
ATOM 857 O O . MET A 1 109 ? 3.509 -13.603 -7.176 1.00 90.44 109 MET A O 1
ATOM 861 N N . ASP A 1 110 ? 2.403 -14.434 -5.441 1.00 90.94 110 ASP A N 1
ATOM 862 C CA . ASP A 1 110 ? 2.545 -15.826 -5.893 1.00 90.94 110 ASP A CA 1
ATOM 863 C C . ASP A 1 110 ? 1.649 -16.125 -7.107 1.00 90.94 110 ASP A C 1
ATOM 865 O O . ASP A 1 110 ? 2.080 -16.806 -8.040 1.00 90.94 110 ASP A O 1
ATOM 869 N N . GLU A 1 111 ? 0.430 -15.573 -7.135 1.00 89.31 111 GLU A N 1
ATOM 870 C CA . GLU A 1 111 ? -0.538 -15.843 -8.202 1.00 89.31 111 GLU A CA 1
ATOM 871 C C . GLU A 1 111 ? -0.327 -14.982 -9.459 1.00 89.31 111 GLU A C 1
ATOM 873 O O . GLU A 1 111 ? -0.392 -15.509 -10.573 1.00 89.31 111 GLU A O 1
ATOM 878 N N . PHE A 1 112 ? -0.065 -13.678 -9.307 1.00 88.88 112 PHE A N 1
ATOM 879 C CA . PHE A 1 112 ? -0.099 -12.718 -10.419 1.00 88.88 112 PHE A CA 1
ATOM 880 C C . PHE A 1 112 ? 1.273 -12.231 -10.888 1.00 88.88 112 PHE A C 1
ATOM 882 O O . PHE A 1 112 ? 1.387 -11.728 -12.013 1.00 88.88 112 PHE A O 1
ATOM 889 N N . TRP A 1 113 ? 2.329 -12.374 -10.085 1.00 87.06 113 TRP A N 1
ATOM 890 C CA . TRP A 1 113 ? 3.671 -11.959 -10.500 1.00 87.06 113 TRP A CA 1
ATOM 891 C C . TRP A 1 113 ? 4.128 -12.722 -11.748 1.00 87.06 113 TRP A C 1
ATOM 893 O O . TRP A 1 113 ? 4.005 -13.941 -11.824 1.00 87.06 113 TRP A O 1
ATOM 903 N N . ASP A 1 114 ? 4.691 -12.002 -12.723 1.00 84.38 114 ASP A N 1
ATOM 904 C CA . ASP A 1 114 ? 5.129 -12.542 -14.026 1.00 84.38 114 ASP A CA 1
ATOM 905 C C . ASP A 1 114 ? 3.973 -13.020 -14.935 1.00 84.38 114 ASP A C 1
ATOM 907 O O . ASP A 1 114 ? 4.218 -13.484 -16.047 1.00 84.38 114 ASP A O 1
ATOM 911 N N . THR A 1 115 ? 2.709 -12.881 -14.506 1.00 86.25 115 THR A N 1
ATOM 912 C CA . THR A 1 115 ? 1.532 -13.238 -15.323 1.00 86.25 115 THR A CA 1
ATOM 913 C C . THR A 1 115 ? 0.953 -12.062 -16.109 1.00 86.25 115 THR A C 1
ATOM 915 O O . THR A 1 115 ? 0.324 -12.285 -17.144 1.00 86.25 115 THR A O 1
ATOM 918 N N . LEU A 1 116 ? 1.179 -10.829 -15.638 1.00 86.00 116 LEU A N 1
ATOM 919 C CA . LEU A 1 116 ? 0.716 -9.586 -16.261 1.00 86.00 116 LEU A CA 1
ATOM 920 C C . LEU A 1 116 ? 1.901 -8.790 -16.822 1.00 86.00 116 LEU A C 1
ATOM 922 O O . LEU A 1 116 ? 2.997 -8.792 -16.249 1.00 86.00 116 LEU A O 1
ATOM 926 N N . ASP A 1 117 ? 1.667 -8.084 -17.931 1.00 80.44 117 ASP A N 1
ATOM 927 C CA . ASP A 1 117 ? 2.721 -7.452 -18.733 1.00 80.44 117 ASP A CA 1
ATOM 928 C C . ASP A 1 117 ? 2.837 -5.929 -18.514 1.00 80.44 117 ASP A C 1
ATOM 930 O O . ASP A 1 117 ? 3.828 -5.320 -18.931 1.00 80.44 117 ASP A O 1
ATOM 934 N N . SER A 1 118 ? 1.851 -5.283 -17.875 1.00 85.38 118 SER A N 1
ATOM 935 C CA . SER A 1 118 ? 1.779 -3.817 -17.783 1.00 85.38 118 SER A CA 1
ATOM 936 C C . SER A 1 118 ? 1.319 -3.282 -16.425 1.00 85.38 118 SER A C 1
ATOM 938 O O . SER A 1 118 ? 0.567 -3.928 -15.702 1.00 85.38 118 SER A O 1
ATOM 940 N N . HIS A 1 119 ? 1.750 -2.057 -16.089 1.00 86.25 119 HIS A N 1
ATOM 941 C CA . HIS A 1 119 ? 1.329 -1.372 -14.860 1.00 86.25 119 HIS A CA 1
ATOM 942 C C . HIS A 1 119 ? -0.201 -1.257 -14.762 1.00 86.25 119 HIS A C 1
ATOM 944 O O . HIS A 1 119 ? -0.744 -1.490 -13.693 1.00 86.25 119 HIS A O 1
ATOM 950 N N . GLU A 1 120 ? -0.893 -0.952 -15.868 1.00 86.44 120 GLU A N 1
ATOM 951 C CA . GLU A 1 120 ? -2.360 -0.837 -15.893 1.00 86.44 120 GLU A CA 1
ATOM 952 C C . GLU A 1 120 ? -3.052 -2.169 -15.568 1.00 86.44 120 GLU A C 1
ATOM 954 O O . GLU A 1 120 ? -4.011 -2.183 -14.800 1.00 86.44 120 GLU A O 1
ATOM 959 N N . GLU A 1 121 ? -2.553 -3.288 -16.105 1.00 87.81 121 GLU A N 1
ATOM 960 C CA . GLU A 1 121 ? -3.091 -4.618 -15.796 1.00 87.81 121 GLU A CA 1
ATOM 961 C C . GLU A 1 121 ? -2.878 -4.985 -14.329 1.00 87.81 121 GLU A C 1
ATOM 963 O O . GLU A 1 121 ? -3.813 -5.463 -13.690 1.00 87.81 121 GLU A O 1
ATOM 968 N N . TYR A 1 122 ? -1.687 -4.719 -13.777 1.00 89.00 122 TYR A N 1
ATOM 969 C CA . TYR A 1 122 ? -1.438 -4.929 -12.351 1.00 89.00 122 TYR A CA 1
ATOM 970 C C . TYR A 1 122 ? -2.346 -4.041 -11.498 1.00 89.00 122 TYR A C 1
ATOM 972 O O . TYR A 1 122 ? -2.982 -4.553 -10.592 1.00 89.00 122 TYR A O 1
ATOM 980 N N . THR A 1 123 ? -2.487 -2.745 -11.786 1.00 87.75 123 THR A N 1
ATOM 981 C CA . THR A 1 123 ? -3.377 -1.866 -11.006 1.00 87.75 123 THR A CA 1
ATOM 982 C C . THR A 1 123 ? -4.831 -2.349 -11.037 1.00 87.75 123 THR A C 1
ATOM 984 O O . THR A 1 123 ? -5.484 -2.378 -9.994 1.00 87.75 123 THR A O 1
ATOM 987 N N . ALA A 1 124 ? -5.340 -2.771 -12.201 1.00 88.50 124 ALA A N 1
ATOM 988 C CA . ALA A 1 124 ? -6.695 -3.313 -12.316 1.00 88.50 124 ALA A CA 1
ATOM 989 C C . ALA A 1 124 ? -6.863 -4.622 -11.527 1.00 88.50 124 ALA A C 1
ATOM 991 O O . ALA A 1 124 ? -7.829 -4.771 -10.783 1.00 88.50 124 ALA A O 1
ATOM 992 N N . SER A 1 125 ? -5.895 -5.531 -11.651 1.00 91.44 125 SER A N 1
ATOM 993 C CA . SER A 1 125 ? -5.850 -6.805 -10.932 1.00 91.44 125 SER A CA 1
ATOM 994 C C . SER A 1 125 ? -5.795 -6.611 -9.413 1.00 91.44 125 SER A C 1
ATOM 996 O O . SER A 1 125 ? -6.590 -7.207 -8.693 1.00 91.44 125 SER A O 1
ATOM 998 N N . ILE A 1 126 ? -4.932 -5.717 -8.922 1.00 90.56 126 ILE A N 1
ATOM 999 C CA . ILE A 1 126 ? -4.803 -5.389 -7.494 1.00 90.56 126 ILE A CA 1
ATOM 1000 C C . ILE A 1 126 ? -6.102 -4.799 -6.953 1.00 90.56 126 ILE A C 1
ATOM 1002 O O . ILE A 1 126 ? -6.555 -5.198 -5.884 1.00 90.56 126 ILE A O 1
ATOM 1006 N N . THR A 1 127 ? -6.703 -3.858 -7.686 1.00 89.12 127 THR A N 1
ATOM 1007 C CA . THR A 1 127 ? -7.957 -3.218 -7.267 1.00 89.12 127 THR A CA 1
ATOM 1008 C C . THR A 1 127 ? -9.072 -4.253 -7.124 1.00 89.12 127 THR A C 1
ATOM 1010 O O . THR A 1 127 ? -9.786 -4.237 -6.126 1.00 89.12 127 THR A O 1
ATOM 1013 N N . ASP A 1 128 ? -9.195 -5.173 -8.087 1.00 89.19 128 ASP A N 1
ATOM 1014 C CA . ASP A 1 128 ? -10.171 -6.265 -8.026 1.00 89.19 128 ASP A CA 1
ATOM 1015 C C . ASP A 1 128 ? -9.866 -7.225 -6.866 1.00 89.19 128 ASP A C 1
ATOM 1017 O O . ASP A 1 128 ? -10.753 -7.539 -6.081 1.00 89.19 128 ASP A O 1
ATOM 1021 N N . TYR A 1 129 ? -8.603 -7.622 -6.689 1.00 88.81 129 TYR A N 1
ATOM 1022 C CA . TYR A 1 129 ? -8.171 -8.530 -5.623 1.00 88.81 129 TYR A CA 1
ATOM 1023 C C . TYR A 1 129 ? -8.445 -7.978 -4.214 1.00 88.81 129 TYR A C 1
ATOM 1025 O O . TYR A 1 129 ? -8.976 -8.684 -3.357 1.00 88.81 129 TYR A O 1
ATOM 1033 N N . VAL A 1 130 ? -8.124 -6.704 -3.968 1.00 86.12 130 VAL A N 1
ATOM 1034 C CA . VAL A 1 130 ? -8.366 -6.054 -2.669 1.00 86.12 130 VAL A CA 1
ATOM 1035 C C . VAL A 1 130 ? -9.865 -5.856 -2.405 1.00 86.12 130 VAL A C 1
ATOM 1037 O O . VAL A 1 130 ? -10.284 -5.907 -1.251 1.00 86.12 130 VAL A O 1
ATOM 1040 N N . ASP A 1 131 ? -10.688 -5.721 -3.451 1.00 85.69 131 ASP A N 1
ATOM 1041 C CA . ASP A 1 131 ? -12.158 -5.704 -3.353 1.00 85.69 131 ASP A CA 1
ATOM 1042 C C . ASP A 1 131 ? -12.784 -7.118 -3.312 1.00 85.69 131 ASP A C 1
ATOM 1044 O O . ASP A 1 131 ? -13.976 -7.299 -3.566 1.00 85.69 131 ASP A O 1
ATOM 1048 N N . CYS A 1 132 ? -11.987 -8.138 -2.969 1.00 84.75 132 CYS A N 1
ATOM 1049 C CA . CYS A 1 132 ? -12.392 -9.54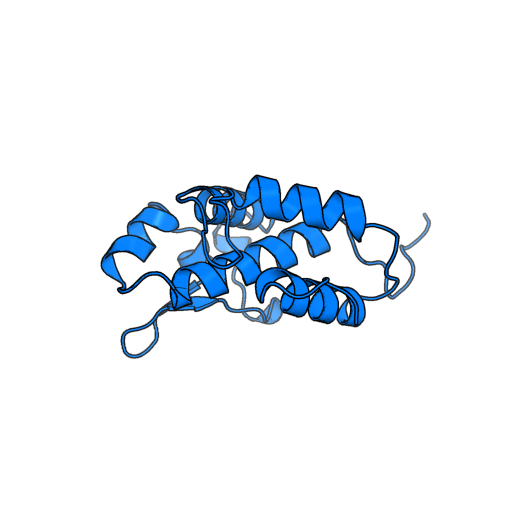7 -2.874 1.00 84.75 132 CYS A CA 1
ATOM 1050 C C . CYS A 1 132 ? -12.858 -10.180 -4.186 1.00 84.75 132 CYS A C 1
ATOM 1052 O O . CYS A 1 132 ? -13.596 -11.172 -4.181 1.00 84.75 132 CYS A O 1
ATOM 1054 N N . GLY A 1 133 ? -12.437 -9.605 -5.306 1.00 81.50 133 GLY A N 1
ATOM 1055 C CA . GLY A 1 133 ? -12.516 -10.215 -6.617 1.00 81.50 133 GLY A CA 1
ATOM 1056 C C . GLY A 1 133 ? -11.448 -11.289 -6.820 1.00 81.50 133 GLY A C 1
ATOM 1057 O O . GLY A 1 133 ? -10.617 -11.574 -5.957 1.00 81.50 133 GLY A O 1
ATOM 1058 N N . ASP A 1 134 ? -11.480 -11.904 -7.998 1.00 80.88 134 ASP A N 1
ATOM 1059 C CA . ASP A 1 134 ? -10.534 -12.954 -8.379 1.00 80.88 134 ASP A CA 1
ATOM 1060 C C . ASP A 1 134 ? -9.190 -12.375 -8.869 1.00 80.88 134 ASP A C 1
ATOM 1062 O O . ASP A 1 134 ? -8.347 -13.130 -9.346 1.00 80.88 134 ASP A O 1
ATOM 1066 N N . GLY A 1 135 ? -9.003 -11.049 -8.838 1.00 73.88 135 GLY A N 1
ATOM 1067 C CA . GLY A 1 135 ? -7.792 -10.355 -9.277 1.00 73.88 135 GLY A CA 1
ATOM 1068 C C . GLY A 1 135 ? -7.568 -10.414 -10.788 1.00 73.88 135 GLY A C 1
ATOM 1069 O O . GLY A 1 135 ? -6.462 -10.177 -11.265 1.00 73.88 135 GLY A O 1
ATOM 1070 N N . ARG A 1 136 ? -8.580 -10.773 -11.582 1.00 77.69 136 ARG A N 1
ATOM 1071 C CA . ARG A 1 136 ? -8.429 -10.982 -13.032 1.00 77.69 136 ARG A CA 1
ATOM 1072 C C . ARG A 1 136 ? -9.055 -9.820 -13.809 1.00 77.69 136 ARG A C 1
ATOM 1074 O O . ARG A 1 136 ? -10.262 -9.627 -13.674 1.00 77.69 136 ARG A O 1
ATOM 1081 N N . PRO A 1 137 ? -8.271 -9.079 -14.618 1.00 59.84 137 PRO A N 1
ATOM 1082 C CA . PRO A 1 137 ? -8.784 -7.972 -15.428 1.00 59.84 137 PRO A CA 1
ATOM 1083 C C . PRO A 1 137 ? -9.709 -8.420 -16.575 1.00 59.84 137 PRO A C 1
ATOM 1085 O O . PRO A 1 137 ? -9.637 -9.598 -17.009 1.00 59.84 137 PRO A O 1
#

Mean predicted aligned error: 7.34 Å

Radius of gyration: 14.95 Å; Cα contacts (8 Å, |Δi|>4): 166; chains: 1; bounding box: 38×32×38 Å

Sequence (137 aa):
MGGLPPGHVSRSWVEREVMLHILDRMLTENEPAEDVEDITGSPNTLFEAHILKEGEGDYFVEFDKDEWTTDEVGGTTMVDRSLYDATNFEEVTWCGEPVGGDELVDAYMDEFWDTLDSHEEYTASITDYVDCGDGRP

pLDDT: mean 80.34, std 11.83, range [38.56, 91.44]

Solvent-accessible surface area (backbone atoms only — not comparable to full-atom values): 7904 Å² total; per-residue (Å²): 131,86,72,75,59,94,61,68,71,48,69,75,52,52,55,46,52,42,38,49,53,47,41,40,49,49,52,70,71,50,87,59,71,80,53,51,59,64,38,47,34,88,81,43,50,46,49,69,16,45,32,40,42,82,57,100,78,50,68,47,61,52,81,57,70,88,68,40,38,34,77,82,57,71,27,64,69,43,48,53,50,41,41,51,52,29,28,49,59,54,64,47,48,89,78,60,67,73,41,38,37,61,58,54,44,52,52,48,48,69,72,47,57,92,72,59,80,41,63,69,55,48,53,48,13,43,55,34,36,72,71,60,45,89,35,71,118